Protein AF-A0A2H9T4Z7-F1 (afdb_monomer)

Sequence (54 aa):
MASENPARILELDNRLDPIALGMEASLTVMDDDFNVLLTLIKGRSVFSDLSELI

Solvent-accessible surface area (backbone atoms only — not comparable to full-atom values): 3388 Å² total; per-residue (Å²): 113,95,49,57,53,58,25,52,77,68,72,37,33,90,36,60,34,66,100,50,92,91,34,50,48,50,51,72,43,60,54,98,85,66,48,75,36,35,33,31,54,75,69,37,78,80,44,73,63,69,83,78,83,122

Mean predicted aligned error: 4.16 Å

Radius of gyration: 12.66 Å; Cα contacts (8 Å, |Δi|>4): 71; chains: 1; bounding box: 27×18×40 Å

Structure (mmCIF, N/CA/C/O backbone):
data_AF-A0A2H9T4Z7-F1
#
_entry.id   AF-A0A2H9T4Z7-F1
#
loop_
_atom_site.group_PDB
_atom_site.id
_atom_site.type_symbol
_atom_site.label_atom_id
_atom_site.label_alt_id
_atom_site.label_comp_id
_atom_site.label_asym_id
_atom_site.label_entity_id
_atom_site.label_seq_id
_atom_site.pdbx_PDB_ins_code
_atom_site.Cartn_x
_atom_site.Cartn_y
_atom_site.Cartn_z
_atom_site.occupancy
_atom_site.B_iso_or_equiv
_atom_site.auth_seq_id
_atom_site.auth_comp_id
_atom_site.auth_asym_id
_atom_site.auth_atom_id
_atom_site.pdbx_PDB_model_num
ATOM 1 N N . MET A 1 1 ? 7.532 -8.514 7.132 1.00 85.44 1 MET A N 1
ATOM 2 C CA . MET A 1 1 ? 8.111 -7.642 8.189 1.00 85.44 1 MET A CA 1
ATOM 3 C C . MET A 1 1 ? 7.771 -6.165 8.011 1.00 85.44 1 MET A C 1
ATOM 5 O O . MET A 1 1 ? 7.534 -5.524 9.019 1.00 85.44 1 MET A O 1
ATOM 9 N N . ALA A 1 2 ? 7.743 -5.619 6.790 1.00 90.88 2 ALA A N 1
ATOM 10 C CA . ALA A 1 2 ? 7.547 -4.181 6.555 1.00 90.88 2 ALA A CA 1
ATOM 11 C C . ALA A 1 2 ? 6.078 -3.694 6.550 1.00 90.88 2 ALA A C 1
ATOM 13 O O . ALA A 1 2 ? 5.847 -2.509 6.350 1.00 90.88 2 ALA A O 1
ATOM 14 N N . SER A 1 3 ? 5.103 -4.587 6.764 1.00 92.38 3 SER A N 1
ATOM 15 C CA . SER A 1 3 ? 3.668 -4.260 6.747 1.00 92.38 3 SER A CA 1
ATOM 16 C C . SER A 1 3 ? 2.926 -4.971 7.892 1.00 92.38 3 SER A C 1
ATOM 18 O O . SER A 1 3 ? 2.695 -4.356 8.932 1.00 92.38 3 SER A O 1
ATOM 20 N N . GLU A 1 4 ? 2.714 -6.289 7.791 1.00 93.56 4 GLU A N 1
ATOM 21 C CA . GLU A 1 4 ? 1.915 -7.072 8.755 1.00 93.56 4 GLU A CA 1
ATOM 22 C C . GLU A 1 4 ? 2.386 -6.936 10.211 1.00 93.56 4 GLU A C 1
ATOM 24 O O . GLU A 1 4 ? 1.592 -6.679 11.112 1.00 93.56 4 GLU A O 1
ATOM 29 N N . ASN A 1 5 ? 3.694 -7.070 10.461 1.00 94.88 5 ASN A N 1
ATOM 30 C CA . ASN A 1 5 ? 4.236 -7.015 11.823 1.00 94.88 5 ASN A CA 1
ATOM 31 C C . ASN A 1 5 ? 3.994 -5.640 12.485 1.00 94.88 5 ASN A C 1
ATOM 33 O O . ASN A 1 5 ? 3.430 -5.617 13.579 1.00 94.88 5 ASN A O 1
ATOM 37 N N . PRO A 1 6 ? 4.369 -4.499 11.865 1.00 93.50 6 PRO A N 1
ATOM 38 C CA . PRO A 1 6 ? 3.980 -3.178 12.349 1.00 93.50 6 PRO A CA 1
ATOM 39 C C . PRO A 1 6 ? 2.469 -3.010 12.522 1.00 93.50 6 PRO A C 1
ATOM 41 O O . PRO A 1 6 ? 2.049 -2.486 13.550 1.00 93.50 6 PRO A O 1
ATOM 44 N N . ALA A 1 7 ? 1.658 -3.469 11.560 1.00 93.69 7 ALA A N 1
ATOM 45 C CA . ALA A 1 7 ? 0.204 -3.352 11.632 1.00 93.69 7 ALA A CA 1
ATOM 46 C C . ALA A 1 7 ? -0.349 -4.070 12.870 1.00 93.69 7 ALA A C 1
ATOM 48 O O . ALA A 1 7 ? -1.117 -3.477 13.617 1.00 93.69 7 ALA A O 1
ATOM 49 N N . ARG A 1 8 ? 0.121 -5.288 13.157 1.00 92.94 8 ARG A N 1
ATOM 50 C CA . ARG A 1 8 ? -0.274 -6.057 14.345 1.00 92.94 8 ARG A CA 1
ATOM 51 C C . ARG A 1 8 ? 0.204 -5.435 15.655 1.00 92.94 8 ARG A C 1
ATOM 53 O O . ARG A 1 8 ? -0.551 -5.400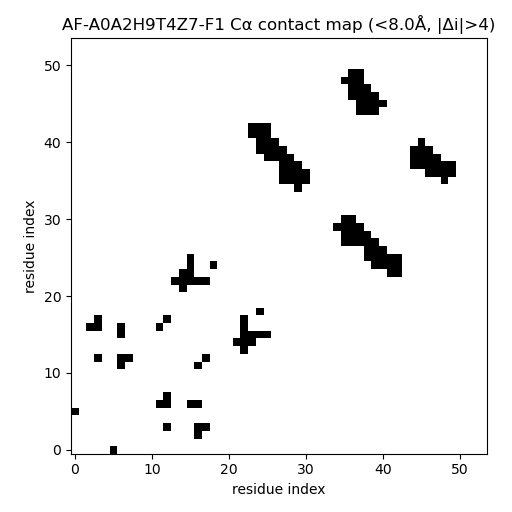 16.616 1.00 92.94 8 ARG A O 1
ATOM 60 N N . ILE A 1 9 ? 1.443 -4.937 15.712 1.00 96.69 9 ILE A N 1
ATOM 61 C CA . ILE A 1 9 ? 1.985 -4.266 16.914 1.00 96.69 9 ILE A CA 1
ATOM 62 C C . ILE A 1 9 ? 1.182 -3.003 17.249 1.00 96.69 9 ILE A C 1
ATOM 64 O O . ILE A 1 9 ? 1.031 -2.662 18.419 1.00 96.69 9 ILE A O 1
ATOM 68 N N . LEU A 1 10 ? 0.688 -2.309 16.223 1.00 95.56 10 LEU A N 1
ATOM 69 C CA . LEU A 1 10 ? -0.094 -1.082 16.352 1.00 95.56 10 LEU A CA 1
ATOM 70 C C . LEU A 1 10 ? -1.612 -1.321 16.372 1.00 95.56 10 LEU A C 1
ATOM 72 O O . LEU A 1 10 ? -2.355 -0.343 16.403 1.00 95.56 10 LEU A O 1
ATOM 76 N N . GLU A 1 11 ? -2.070 -2.577 16.332 1.00 94.75 11 GLU A N 1
ATOM 77 C CA . GLU A 1 11 ? -3.494 -2.955 16.277 1.00 94.75 11 GLU A CA 1
ATOM 78 C C . GLU A 1 11 ? -4.253 -2.334 15.079 1.00 94.75 11 GLU A C 1
ATOM 80 O O . GLU A 1 11 ? -5.421 -1.952 15.164 1.00 94.75 11 GLU A O 1
ATOM 85 N N . LEU A 1 12 ? -3.567 -2.204 13.941 1.00 94.25 12 LEU A N 1
ATOM 86 C CA . LEU A 1 12 ? -4.088 -1.695 12.666 1.00 94.25 12 LEU A CA 1
ATOM 87 C C . LEU A 1 12 ? -4.262 -2.795 11.604 1.00 94.25 12 LEU A C 1
ATOM 89 O O . LEU A 1 12 ? -4.652 -2.501 10.472 1.00 94.25 12 LEU A O 1
ATOM 93 N N . ASP A 1 13 ? -3.965 -4.049 11.935 1.00 91.31 13 ASP A N 1
ATOM 94 C CA . ASP A 1 13 ? -4.088 -5.224 11.059 1.00 91.31 13 ASP A CA 1
ATOM 95 C C . ASP A 1 13 ? -5.544 -5.542 10.685 1.00 91.31 13 ASP A C 1
ATOM 97 O O . ASP A 1 13 ? -5.831 -6.117 9.648 1.00 91.31 13 ASP A O 1
ATOM 101 N N . ASN A 1 14 ? -6.520 -5.063 11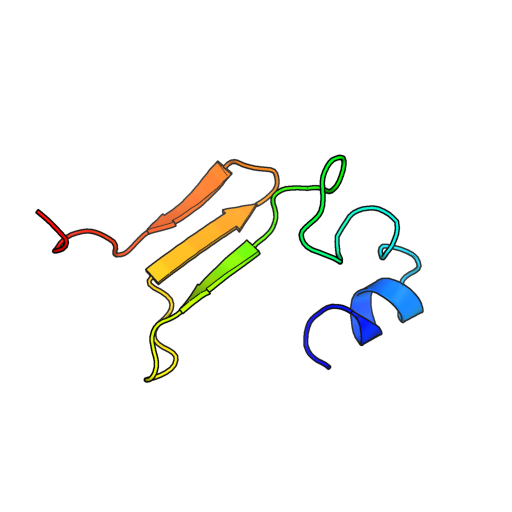.446 1.00 91.25 14 ASN A N 1
ATOM 102 C CA . ASN A 1 14 ? -7.922 -5.159 11.034 1.00 91.25 14 ASN A CA 1
ATOM 103 C C . ASN A 1 14 ? -8.298 -4.257 9.840 1.00 91.25 14 ASN A C 1
ATOM 105 O O . ASN A 1 14 ? -9.445 -4.317 9.390 1.00 91.25 14 ASN A O 1
ATOM 109 N N . ARG A 1 15 ? -7.390 -3.386 9.371 1.00 92.12 15 ARG A N 1
ATOM 110 C CA . ARG A 1 15 ? -7.673 -2.443 8.280 1.00 92.12 15 ARG A CA 1
ATOM 111 C C . ARG A 1 15 ? -6.526 -2.200 7.291 1.00 92.12 15 ARG A C 1
ATOM 113 O O . ARG A 1 15 ? -6.823 -1.799 6.173 1.00 92.12 15 ARG A O 1
ATOM 120 N N . LEU A 1 16 ? -5.252 -2.333 7.679 1.00 89.00 16 LEU A N 1
ATOM 121 C CA . LEU A 1 16 ? -4.097 -1.975 6.830 1.00 89.00 16 LEU A CA 1
ATOM 122 C C . LEU A 1 16 ? -3.389 -3.180 6.198 1.00 89.00 16 LEU A C 1
ATOM 124 O O . LEU A 1 16 ? -2.677 -3.001 5.216 1.00 89.00 16 LEU A O 1
ATOM 128 N N . ASP A 1 17 ? -3.554 -4.381 6.748 1.00 87.25 17 ASP A N 1
ATOM 129 C CA . ASP A 1 17 ? -2.890 -5.593 6.263 1.00 87.25 17 ASP A CA 1
ATOM 130 C C . ASP A 1 17 ? -3.740 -6.808 6.662 1.00 87.25 17 ASP A C 1
ATOM 132 O O . ASP A 1 17 ? -4.056 -6.910 7.843 1.00 87.25 17 ASP A O 1
ATOM 136 N N . PRO A 1 18 ? -4.139 -7.719 5.755 1.00 89.44 18 PRO A N 1
ATOM 137 C CA . PRO A 1 18 ? -3.606 -7.940 4.406 1.00 89.44 18 PRO A CA 1
ATOM 138 C C . PRO A 1 18 ? -4.340 -7.217 3.282 1.00 89.44 18 PRO A C 1
ATOM 140 O O . PRO A 1 18 ? -5.371 -6.581 3.473 1.00 89.44 18 PRO A O 1
ATOM 143 N N . ILE A 1 19 ? -3.819 -7.357 2.060 1.00 93.81 19 ILE A N 1
ATOM 144 C CA . ILE A 1 19 ? -4.553 -6.994 0.843 1.00 93.81 19 ILE A CA 1
ATOM 145 C C . ILE A 1 19 ? -5.736 -7.963 0.702 1.00 93.81 19 ILE A C 1
ATOM 147 O O . ILE A 1 19 ? -5.598 -9.079 0.203 1.00 93.81 19 ILE A O 1
ATOM 151 N N . ALA A 1 20 ? -6.902 -7.537 1.182 1.00 94.75 20 ALA A N 1
ATOM 152 C CA . ALA A 1 20 ? -8.136 -8.311 1.182 1.00 94.75 20 ALA A CA 1
ATOM 153 C C . ALA A 1 20 ? -9.366 -7.399 1.051 1.00 94.75 20 ALA A C 1
ATOM 155 O O . ALA A 1 20 ? -9.300 -6.185 1.254 1.00 94.75 20 ALA A O 1
ATOM 156 N N . LEU A 1 21 ? -10.515 -7.989 0.714 1.00 94.50 21 LEU A N 1
ATOM 157 C CA . LEU A 1 21 ? -11.785 -7.262 0.665 1.00 94.50 21 LEU A CA 1
ATOM 158 C C . LEU A 1 21 ? -12.116 -6.653 2.035 1.00 94.50 21 LEU A C 1
ATOM 160 O O . LEU A 1 21 ? -12.002 -7.320 3.059 1.00 94.50 21 LEU A O 1
ATOM 164 N N . GLY A 1 22 ? -12.564 -5.396 2.035 1.00 93.81 22 GLY A N 1
ATOM 165 C CA . GLY A 1 22 ? -12.915 -4.656 3.253 1.00 93.81 22 GLY A CA 1
ATOM 166 C C . GLY A 1 22 ? -11.746 -3.933 3.931 1.00 93.81 22 GLY A C 1
ATOM 167 O O . GLY A 1 22 ? -11.995 -3.148 4.842 1.00 93.81 22 GLY A O 1
ATOM 168 N N . MET A 1 23 ? -10.509 -4.137 3.467 1.00 95.25 23 MET A N 1
ATOM 169 C CA . MET A 1 23 ? -9.323 -3.445 3.980 1.00 95.25 23 MET A CA 1
ATOM 170 C C . MET A 1 23 ? -9.127 -2.081 3.306 1.00 95.25 23 MET A C 1
ATOM 172 O O . MET A 1 23 ? -9.612 -1.829 2.198 1.00 95.25 23 MET A O 1
ATOM 176 N N . GLU A 1 24 ? -8.417 -1.173 3.976 1.00 96.00 24 GLU A N 1
ATOM 177 C CA . GLU A 1 24 ? -8.028 0.105 3.390 1.00 96.00 24 GLU A CA 1
ATOM 178 C C . GLU A 1 24 ? -7.090 -0.140 2.202 1.00 96.00 24 GLU A C 1
ATOM 180 O O . GLU A 1 24 ? -6.087 -0.841 2.307 1.00 96.00 24 GLU A O 1
ATOM 185 N N . ALA A 1 25 ? -7.380 0.498 1.067 1.00 96.56 25 ALA A N 1
ATOM 186 C CA . ALA A 1 25 ? -6.533 0.444 -0.122 1.00 96.56 25 ALA A CA 1
ATOM 187 C C . ALA A 1 25 ? -5.289 1.339 0.041 1.00 96.56 25 ALA A C 1
ATOM 189 O O . ALA A 1 25 ? -5.148 2.368 -0.624 1.00 96.56 25 ALA A O 1
ATOM 190 N N . SER A 1 26 ? -4.418 0.965 0.974 1.00 96.06 26 SER A N 1
ATOM 191 C CA . SER A 1 26 ? -3.123 1.590 1.221 1.00 96.06 26 SER A CA 1
ATOM 192 C C . SER A 1 26 ? -2.037 0.590 0.836 1.00 96.06 26 SER A C 1
ATOM 194 O O . SER A 1 26 ? -1.748 -0.330 1.592 1.00 96.06 26 SER A O 1
ATOM 196 N N . LEU A 1 27 ? -1.497 0.723 -0.375 1.00 95.69 27 LEU A N 1
ATOM 197 C CA . LEU A 1 27 ? -0.563 -0.245 -0.952 1.00 95.69 27 LEU A CA 1
ATOM 198 C C . LEU A 1 27 ? 0.453 0.438 -1.864 1.00 95.69 27 LEU A C 1
ATOM 200 O O . LEU A 1 27 ? 0.195 1.513 -2.412 1.00 95.69 27 LEU A O 1
ATOM 204 N N . THR A 1 28 ? 1.581 -0.233 -2.057 1.00 96.88 28 THR A N 1
ATOM 205 C CA . THR A 1 28 ? 2.671 0.210 -2.924 1.00 96.88 28 THR A CA 1
ATOM 206 C C . THR A 1 28 ? 2.971 -0.878 -3.946 1.00 96.88 28 THR A C 1
ATOM 208 O O . THR A 1 28 ? 3.078 -2.051 -3.593 1.00 96.88 28 THR A O 1
ATOM 211 N N . VAL A 1 29 ? 3.092 -0.483 -5.212 1.00 96.12 29 VAL A N 1
ATOM 212 C CA . VAL A 1 29 ? 3.512 -1.348 -6.320 1.00 96.12 29 VAL A CA 1
ATOM 213 C C . VAL A 1 29 ? 4.984 -1.083 -6.598 1.00 96.12 29 VAL A C 1
ATOM 215 O O . VAL A 1 29 ? 5.386 0.078 -6.697 1.00 96.12 29 VAL A O 1
ATOM 218 N N . MET A 1 30 ? 5.764 -2.152 -6.725 1.00 96.12 30 MET A N 1
ATOM 219 C CA . MET A 1 30 ? 7.187 -2.108 -7.053 1.00 96.12 30 MET A CA 1
ATOM 220 C C . MET A 1 30 ? 7.495 -3.109 -8.167 1.00 96.12 30 MET A C 1
ATOM 222 O O . MET A 1 30 ? 6.763 -4.091 -8.311 1.00 96.12 30 MET A O 1
ATOM 226 N N . ASP A 1 31 ? 8.549 -2.855 -8.937 1.00 95.62 31 ASP A N 1
ATOM 227 C CA . ASP A 1 31 ? 9.123 -3.838 -9.863 1.00 95.62 31 ASP A CA 1
ATOM 228 C C . ASP A 1 31 ? 10.124 -4.778 -9.160 1.00 95.62 31 ASP A C 1
ATOM 230 O O . ASP A 1 31 ? 10.332 -4.706 -7.944 1.00 95.62 31 ASP A O 1
ATOM 234 N N . ASP A 1 32 ? 10.740 -5.674 -9.936 1.00 97.19 32 ASP A N 1
ATOM 235 C CA . ASP A 1 32 ? 11.731 -6.641 -9.446 1.00 97.19 32 ASP A CA 1
ATOM 236 C C . ASP A 1 32 ? 13.037 -5.977 -8.959 1.00 97.19 32 ASP A C 1
ATOM 238 O O . ASP A 1 32 ? 13.774 -6.573 -8.171 1.00 97.19 32 ASP A O 1
ATOM 242 N N . ASP A 1 33 ? 13.294 -4.731 -9.373 1.00 97.44 33 ASP A N 1
ATOM 243 C CA . ASP A 1 33 ? 14.438 -3.910 -8.962 1.00 97.44 33 ASP A CA 1
ATOM 244 C C . ASP A 1 33 ? 14.109 -2.998 -7.759 1.00 97.44 33 ASP A C 1
ATOM 246 O O . ASP A 1 33 ? 14.934 -2.181 -7.343 1.00 97.44 33 ASP A O 1
ATOM 250 N N . PHE A 1 34 ? 12.928 -3.166 -7.148 1.00 95.56 34 PHE A N 1
ATOM 251 C CA . PHE A 1 34 ? 12.405 -2.371 -6.030 1.00 95.56 34 PHE A CA 1
ATOM 252 C C . PHE A 1 34 ? 12.150 -0.887 -6.346 1.00 95.56 34 PHE A C 1
ATOM 254 O O . PHE A 1 34 ? 12.023 -0.073 -5.423 1.00 95.56 34 PHE A O 1
ATOM 261 N N . ASN A 1 35 ? 12.010 -0.511 -7.618 1.00 95.88 35 ASN A N 1
ATOM 262 C CA . ASN A 1 35 ? 11.536 0.823 -7.969 1.00 95.88 35 ASN A CA 1
ATOM 263 C C . ASN A 1 35 ? 10.054 0.938 -7.611 1.00 95.88 35 ASN A C 1
ATOM 265 O O . ASN A 1 35 ? 9.246 0.081 -7.966 1.00 95.88 35 ASN A O 1
ATOM 269 N N . VAL A 1 36 ? 9.673 2.006 -6.908 1.00 95.81 36 VAL A N 1
ATOM 270 C CA . VAL A 1 36 ? 8.264 2.274 -6.593 1.00 95.81 36 VAL A CA 1
ATOM 271 C C . VAL A 1 36 ? 7.584 2.832 -7.835 1.00 95.81 36 VAL A C 1
ATOM 273 O O . VAL A 1 36 ? 7.976 3.884 -8.321 1.00 95.81 36 VAL A O 1
ATOM 276 N N . LEU A 1 37 ? 6.534 2.160 -8.308 1.00 96.56 37 LEU A N 1
ATOM 277 C CA . LEU A 1 37 ? 5.785 2.549 -9.510 1.00 96.56 37 LEU A CA 1
ATOM 278 C C . LEU A 1 37 ? 4.466 3.259 -9.174 1.00 96.56 37 LEU A C 1
ATOM 280 O O . LEU A 1 37 ? 3.984 4.111 -9.920 1.00 96.56 37 LEU A O 1
ATOM 284 N N . LEU A 1 38 ? 3.852 2.913 -8.042 1.00 96.81 38 LEU A N 1
ATOM 285 C CA . LEU A 1 38 ? 2.576 3.471 -7.589 1.00 96.81 38 LEU A CA 1
ATOM 286 C C . LEU A 1 38 ? 2.491 3.382 -6.068 1.00 96.81 38 LEU A C 1
ATOM 288 O O . LEU A 1 38 ? 2.820 2.353 -5.486 1.00 96.81 38 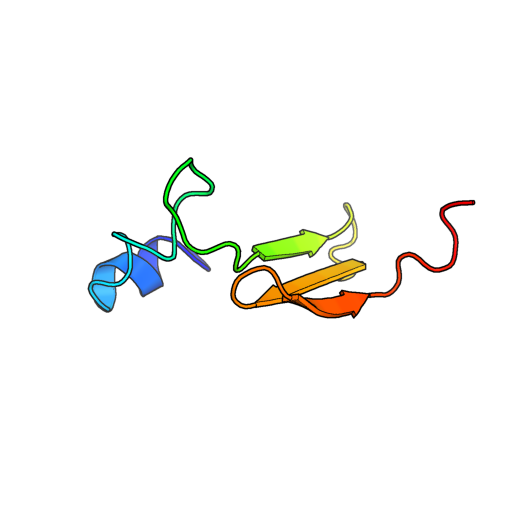LEU A O 1
ATOM 292 N N . THR A 1 39 ? 1.986 4.432 -5.424 1.00 97.56 39 THR A N 1
ATOM 293 C CA . THR A 1 39 ? 1.540 4.366 -4.025 1.00 97.56 39 THR A CA 1
ATOM 294 C C . THR A 1 39 ? 0.116 4.878 -3.908 1.00 97.56 39 THR A C 1
ATOM 296 O O . THR A 1 39 ? -0.204 5.990 -4.337 1.00 97.56 39 THR A O 1
ATOM 299 N N . LEU A 1 40 ? -0.733 4.064 -3.288 1.00 97.31 40 LEU A N 1
ATOM 300 C CA . LEU A 1 40 ? -2.098 4.400 -2.918 1.00 97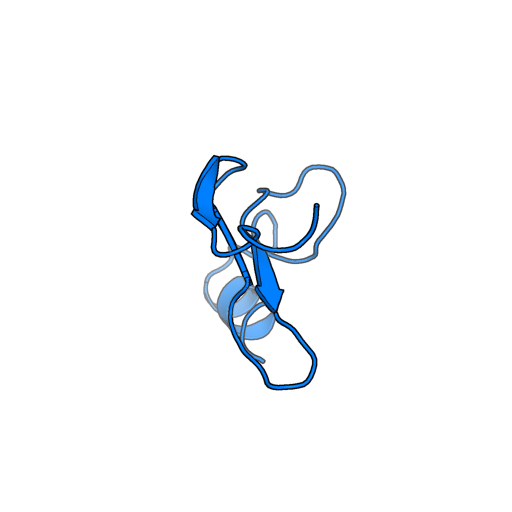.31 40 LEU A CA 1
ATOM 301 C C . LEU A 1 40 ? -2.169 4.620 -1.407 1.00 97.31 40 LEU A C 1
ATOM 303 O O . LEU A 1 40 ? -1.627 3.827 -0.643 1.00 97.31 40 LEU A O 1
ATOM 307 N N . ILE A 1 41 ? -2.887 5.656 -0.978 1.00 96.81 41 ILE A N 1
ATOM 308 C CA . ILE A 1 41 ? -3.277 5.865 0.4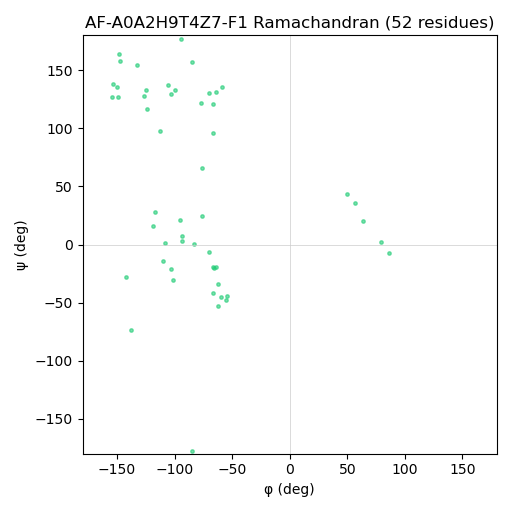20 1.00 96.81 41 ILE A CA 1
ATOM 309 C C . ILE A 1 41 ? -4.794 5.985 0.464 1.00 96.81 41 ILE A C 1
ATOM 311 O O . ILE A 1 41 ? -5.367 6.906 -0.125 1.00 96.81 41 ILE A O 1
ATOM 315 N N . LYS A 1 42 ? -5.455 5.047 1.152 1.00 95.94 42 LYS A N 1
ATOM 316 C CA . LYS A 1 42 ? -6.926 4.985 1.247 1.00 95.94 42 LYS A CA 1
ATOM 317 C C . LYS A 1 42 ? -7.615 5.081 -0.124 1.00 95.94 42 LYS A C 1
ATOM 319 O O . LYS A 1 42 ? -8.583 5.818 -0.303 1.00 95.94 42 LYS A O 1
ATOM 324 N N . GLY A 1 43 ? -7.070 4.367 -1.108 1.00 95.69 43 GLY A N 1
ATOM 325 C CA . GLY A 1 43 ? -7.579 4.294 -2.478 1.00 95.69 43 GLY A CA 1
ATOM 326 C C . GLY A 1 43 ? -7.223 5.484 -3.371 1.00 95.69 43 GLY A C 1
ATOM 327 O O . GLY A 1 43 ? -7.648 5.513 -4.522 1.00 95.69 43 GLY A O 1
ATOM 328 N N . ARG A 1 44 ? -6.456 6.466 -2.883 1.00 97.12 44 ARG A N 1
ATOM 329 C CA . ARG A 1 44 ? -6.011 7.618 -3.682 1.00 97.12 44 ARG A CA 1
ATOM 330 C C . ARG A 1 44 ? -4.558 7.456 -4.085 1.00 97.12 44 ARG A C 1
ATOM 332 O O . ARG A 1 44 ? -3.720 7.227 -3.218 1.00 97.12 44 ARG A O 1
ATOM 339 N N . SER A 1 45 ? -4.263 7.630 -5.372 1.00 96.62 45 SER A N 1
ATOM 340 C CA . SER A 1 45 ? -2.878 7.690 -5.844 1.00 96.62 45 SER A CA 1
ATOM 341 C C . SER A 1 45 ? -2.215 8.949 -5.299 1.00 96.62 45 SER A C 1
ATOM 343 O O . SER A 1 45 ? -2.713 10.055 -5.510 1.00 96.62 45 SER A O 1
ATOM 345 N N . VAL A 1 46 ? -1.129 8.764 -4.552 1.00 97.81 46 VAL A N 1
ATOM 346 C CA . VAL A 1 46 ? -0.285 9.851 -4.026 1.00 97.81 46 VAL A CA 1
ATOM 347 C C . VAL A 1 46 ? 1.079 9.898 -4.710 1.00 97.81 46 VAL A C 1
ATOM 349 O O . VAL A 1 46 ? 1.793 10.888 -4.590 1.00 97.81 46 VAL A O 1
ATOM 352 N N . PHE A 1 47 ? 1.427 8.837 -5.435 1.00 96.44 47 PHE A N 1
ATOM 353 C CA . PHE A 1 47 ? 2.620 8.732 -6.259 1.00 96.44 47 PHE A CA 1
ATOM 354 C C . PHE A 1 47 ? 2.313 7.80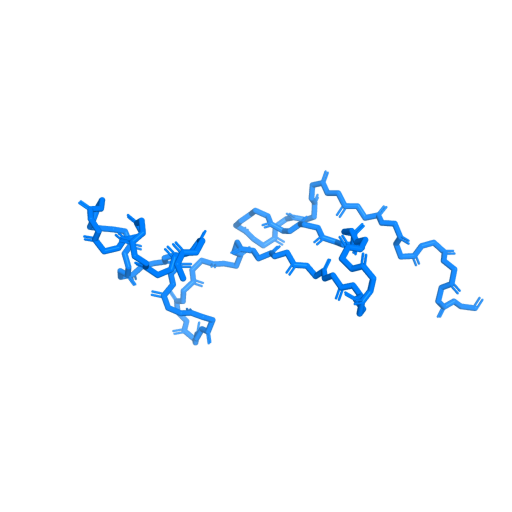7 -7.433 1.00 96.44 47 PHE A C 1
ATOM 356 O O . PHE A 1 47 ? 1.742 6.739 -7.217 1.00 96.44 47 PHE A O 1
ATOM 363 N N . SER A 1 48 ? 2.713 8.180 -8.646 1.00 95.31 48 SER A N 1
ATOM 364 C CA . SER A 1 48 ? 2.647 7.304 -9.813 1.00 95.31 48 SER A CA 1
ATOM 365 C C . SER A 1 48 ? 3.770 7.639 -10.780 1.00 95.31 48 SER A C 1
ATOM 367 O O . SER A 1 48 ? 3.895 8.789 -11.192 1.00 95.31 48 SER A O 1
ATOM 369 N N . ASP A 1 49 ? 4.528 6.613 -11.146 1.00 92.88 49 ASP A N 1
ATOM 370 C CA . ASP A 1 49 ? 5.518 6.627 -12.222 1.00 92.88 49 ASP A CA 1
ATOM 371 C C . ASP A 1 49 ? 5.134 5.630 -13.328 1.00 92.88 49 ASP A C 1
ATOM 373 O O . ASP A 1 49 ? 5.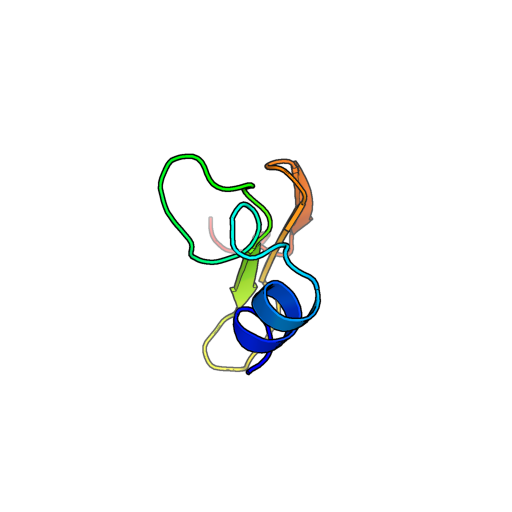958 5.090 -14.055 1.00 92.88 49 ASP A O 1
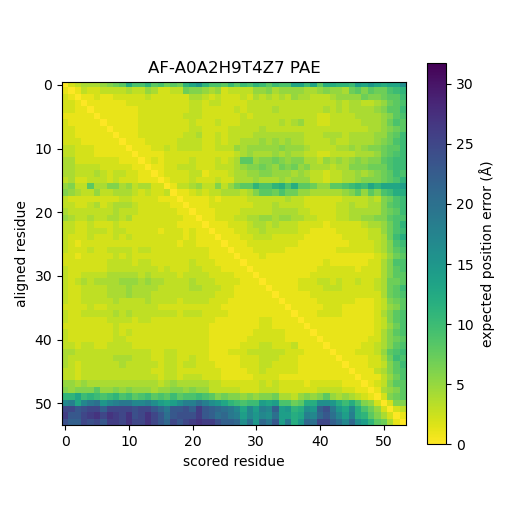ATOM 377 N N . LEU A 1 50 ? 3.830 5.365 -13.477 1.00 82.62 50 LEU A N 1
ATOM 378 C CA . LEU A 1 50 ? 3.288 4.480 -14.518 1.00 82.62 50 LEU A CA 1
ATOM 379 C C . LEU A 1 50 ? 3.271 5.154 -15.908 1.00 82.62 50 LEU A C 1
ATOM 381 O O . LEU A 1 50 ? 2.471 4.792 -16.769 1.00 82.62 50 LEU A O 1
ATOM 385 N N . SER A 1 51 ? 4.141 6.144 -16.118 1.00 69.06 51 SER A N 1
ATOM 386 C CA . SER A 1 51 ? 4.205 7.031 -17.283 1.00 69.06 51 SER A CA 1
ATOM 387 C C . SER A 1 51 ? 4.539 6.314 -18.596 1.00 69.06 51 SER A C 1
ATOM 389 O O . SER A 1 51 ? 4.277 6.872 -19.657 1.00 69.06 51 SER A O 1
ATOM 391 N N . GLU A 1 52 ? 5.109 5.105 -18.544 1.00 54.56 52 GLU A N 1
ATOM 392 C CA . GLU A 1 52 ? 5.679 4.412 -19.715 1.00 54.56 52 GLU A CA 1
ATOM 393 C C . GLU A 1 52 ? 5.019 3.062 -20.060 1.00 54.56 52 GLU A C 1
ATOM 395 O O . GLU A 1 52 ? 5.564 2.279 -20.831 1.00 54.56 52 GLU A O 1
ATOM 400 N N . LEU A 1 53 ? 3.832 2.763 -19.525 1.00 53.16 53 LEU A N 1
ATOM 401 C CA . LEU A 1 53 ? 3.120 1.504 -19.814 1.00 53.16 53 LEU A CA 1
ATOM 402 C C . LEU A 1 53 ? 2.075 1.603 -20.948 1.00 53.16 53 LEU A C 1
ATOM 404 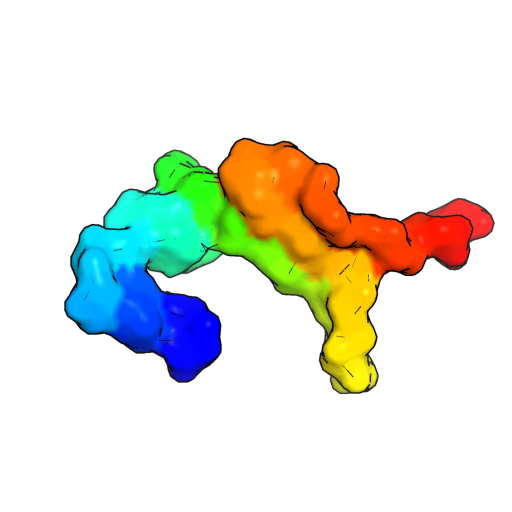O O . LEU A 1 53 ? 1.184 0.754 -21.026 1.00 53.16 53 LEU A O 1
ATOM 408 N N . ILE A 1 54 ? 2.178 2.608 -21.831 1.00 44.69 54 ILE A N 1
ATOM 409 C CA . ILE A 1 54 ? 1.337 2.758 -23.039 1.00 44.69 54 ILE A CA 1
ATOM 410 C C . ILE A 1 54 ? 2.205 2.805 -24.295 1.00 44.69 54 ILE A C 1
ATOM 412 O O . ILE A 1 54 ? 3.119 3.656 -24.335 1.00 44.69 54 ILE A O 1
#

Nearest PDB structures (foldseek):
  2p50-assembly2_C  TM=9.778E-01  e=9.376E-03  Escherichia coli K-12
  2p50-assembly1_A  TM=9.697E-01  e=8.775E-03  Escherichia coli K-12
  1yrr-assembly1_B-2  TM=9.812E-01  e=1.143E-02  Escherichia coli
  1ymy-assembly1_B  TM=9.746E-01  e=1.490E-02  Escherichia coli K-12
  7nuu-assembly1_A  TM=8.998E-01  e=2.703E-02  Homo sapiens

Secondary structure (DSSP, 8-state):
--SHHHHHHTT-TTTSSSS-TTS---EEEE-TT--EEEEEETTEEEEE--TT--

pLDDT: mean 91.46, std 10.91, range [44.69, 97.81]

Organism: NCBI:txid1711999

InterPro domains:
  IPR011059 Metal-dependent hydrolase, composite domain superfamily [G3DSA:2.30.40.10] (12-43)

Foldseek 3Di:
DVWCVVCVVVVNCVAGDDPDPPHFPFDWDADPVRDTAFGDGSNDTPDHPVVPVD